Protein AF-A0A8H9N1T1-F1 (afdb_monomer_lite)

Sequence (138 aa):
MASESTSIETVWSRTREAIDFLHNCQDVEKIKFELVELVDLARGLVPSKKTHYHMLDEWGTPVYNAIHSRLEEYGFVNGDREGNGKKPEVMLWWSIYGMISVIVWSPNLNSPGVAPHKASAHSRNEALITELEIIIKS

Secondary structure (DSSP, 8-state):
--HHHHHHHHHHHHHHHHHHHHHHSS-HHHHHHHHHHHHHHHHH-------TTTTHHHHHHHHHHHHHHHHHHTT--TT-HHHHHT-HHHHHHHHHHHHHHHGGG-TT---TTS-GGG--HHHHHHHHHHHHHHHHH-

pLDDT: mean 91.28, std 11.75, range [36.0, 98.56]

Structure (mmCIF, N/CA/C/O backbone):
data_AF-A0A8H9N1T1-F1
#
_entry.id   AF-A0A8H9N1T1-F1
#
loop_
_atom_site.group_PDB
_atom_site.id
_atom_site.type_symbol
_atom_site.label_atom_id
_atom_site.label_alt_id
_atom_site.label_comp_id
_atom_site.label_asym_id
_atom_site.label_entity_id
_atom_site.label_seq_id
_atom_site.pdbx_PDB_ins_code
_atom_site.Cartn_x
_atom_site.Cartn_y
_atom_site.Cartn_z
_atom_site.occupancy
_atom_site.B_iso_or_equiv
_atom_site.auth_seq_id
_atom_site.auth_comp_id
_atom_site.auth_asym_id
_atom_site.auth_atom_id
_atom_site.pdbx_PDB_model_num
ATOM 1 N N . MET A 1 1 ? -1.797 19.680 -21.671 1.00 41.88 1 MET A N 1
ATOM 2 C CA . MET A 1 1 ? -1.346 20.256 -20.384 1.00 41.88 1 MET A CA 1
ATOM 3 C C . MET A 1 1 ? -2.380 20.149 -19.259 1.00 41.88 1 MET A C 1
ATOM 5 O O . MET A 1 1 ? -1.970 20.200 -18.116 1.00 41.88 1 MET A O 1
ATOM 9 N N . ALA A 1 2 ? -3.679 19.939 -19.530 1.00 36.00 2 ALA A N 1
ATOM 10 C CA . ALA A 1 2 ? -4.693 19.747 -18.479 1.00 36.00 2 ALA A CA 1
ATOM 11 C C . ALA A 1 2 ? -4.810 18.303 -17.931 1.00 36.00 2 ALA A C 1
ATOM 13 O O . ALA A 1 2 ? -5.471 18.094 -16.927 1.00 36.00 2 ALA A O 1
ATOM 14 N N . SER A 1 3 ? -4.194 17.300 -18.574 1.00 49.22 3 SER A N 1
ATOM 15 C CA . SER A 1 3 ? -4.344 15.883 -18.193 1.00 49.22 3 SER A CA 1
ATOM 16 C C . SER A 1 3 ? -3.336 15.389 -17.151 1.00 49.22 3 SER A C 1
ATOM 18 O O . SER A 1 3 ? -3.596 14.387 -16.499 1.00 49.22 3 SER A O 1
ATOM 20 N N . GLU A 1 4 ? -2.185 16.056 -17.008 1.00 47.25 4 GLU A N 1
ATOM 21 C CA . GLU A 1 4 ? -1.131 15.648 -16.062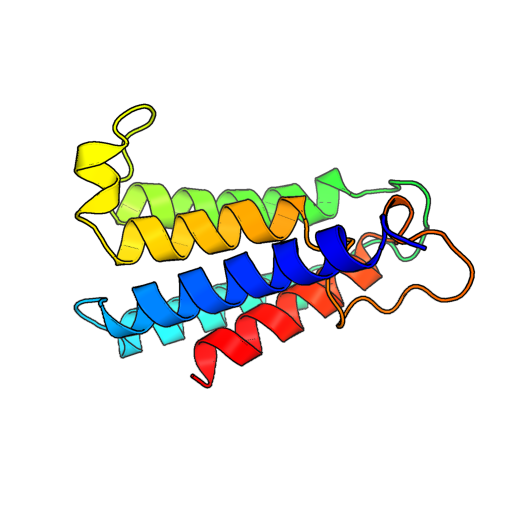 1.00 47.25 4 GLU A CA 1
ATOM 22 C C . GLU A 1 4 ? -1.411 16.129 -14.629 1.00 47.25 4 GLU A C 1
ATOM 24 O O . GLU A 1 4 ? -1.074 15.429 -13.672 1.00 47.25 4 GLU A O 1
ATOM 29 N N . SER A 1 5 ? -2.087 17.276 -14.457 1.00 51.22 5 SER A N 1
ATOM 30 C CA . SER A 1 5 ? -2.423 17.800 -13.124 1.00 51.22 5 SER A CA 1
ATOM 31 C C . SER A 1 5 ? -3.443 16.915 -12.402 1.00 51.22 5 SER A C 1
ATOM 33 O O . SER A 1 5 ? -3.241 16.582 -11.240 1.00 51.22 5 SER A O 1
ATOM 35 N N . THR A 1 6 ? -4.469 16.431 -13.112 1.00 57.47 6 THR A N 1
ATOM 36 C CA . THR A 1 6 ? -5.510 15.544 -12.558 1.00 57.47 6 THR A CA 1
ATOM 37 C C . THR A 1 6 ? -4.942 14.198 -12.089 1.00 57.47 6 THR A C 1
ATOM 39 O O . THR A 1 6 ? -5.447 13.587 -11.147 1.00 57.47 6 THR A O 1
ATOM 42 N N . SER A 1 7 ? -3.867 13.720 -12.723 1.00 62.91 7 SER A N 1
ATOM 43 C CA . SER A 1 7 ? -3.268 12.423 -12.402 1.00 62.91 7 SER A CA 1
ATOM 44 C C . SER A 1 7 ? -2.397 12.438 -11.141 1.00 62.91 7 SER A C 1
ATOM 46 O O . SER A 1 7 ? -2.516 11.529 -10.321 1.00 62.91 7 SER A O 1
ATOM 48 N N . ILE A 1 8 ? -1.582 13.481 -10.937 1.00 62.88 8 ILE A N 1
ATOM 49 C CA . ILE A 1 8 ? -0.752 13.626 -9.725 1.00 62.88 8 ILE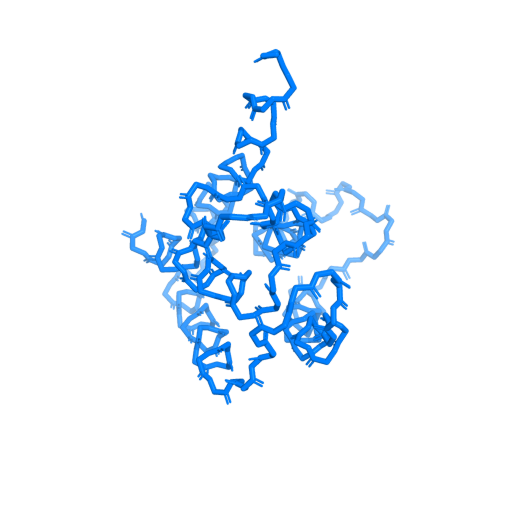 A CA 1
ATOM 50 C C . ILE A 1 8 ? -1.639 13.854 -8.497 1.00 62.88 8 ILE A C 1
ATOM 52 O O . ILE A 1 8 ? -1.423 13.250 -7.444 1.00 62.88 8 ILE A O 1
ATOM 56 N N . GLU A 1 9 ? -2.693 14.661 -8.653 1.00 70.69 9 GLU A N 1
ATOM 57 C CA . GLU A 1 9 ? -3.712 14.873 -7.620 1.00 70.69 9 GLU A CA 1
ATOM 58 C C . GLU A 1 9 ? -4.349 13.559 -7.155 1.00 70.69 9 GLU A C 1
ATOM 60 O O . GLU A 1 9 ? -4.662 13.419 -5.976 1.00 70.69 9 GLU A O 1
ATOM 65 N N . THR A 1 10 ? -4.483 12.570 -8.043 1.00 73.88 10 THR A N 1
ATOM 66 C CA . THR A 1 10 ? -5.129 11.295 -7.711 1.00 73.88 10 THR A CA 1
ATOM 67 C C . THR A 1 10 ? -4.305 10.467 -6.720 1.00 73.88 10 THR A C 1
ATOM 69 O O . THR A 1 10 ? -4.876 9.916 -5.781 1.00 73.88 10 THR A O 1
ATOM 72 N N . VAL A 1 11 ? -2.975 10.388 -6.872 1.00 76.31 11 VAL A N 1
ATOM 73 C CA . VAL A 1 11 ? -2.122 9.656 -5.910 1.00 76.31 11 VAL A CA 1
ATOM 74 C C . VAL A 1 11 ? -2.063 10.391 -4.582 1.00 76.3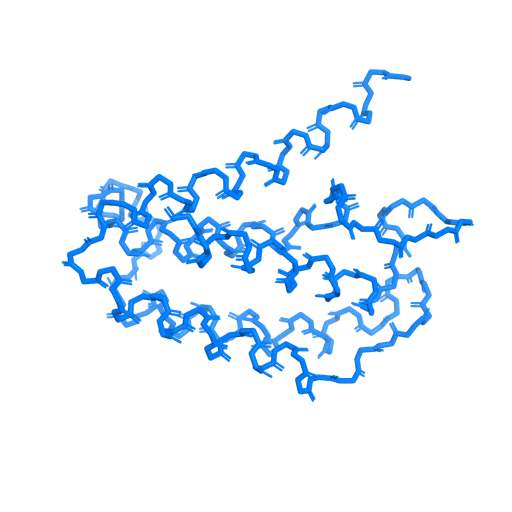1 11 VAL A C 1
ATOM 76 O O . VAL A 1 11 ? -2.292 9.786 -3.540 1.00 76.31 11 VAL A O 1
ATOM 79 N N . TRP A 1 12 ? -1.847 11.705 -4.614 1.00 79.06 12 TRP A N 1
ATOM 80 C CA . TRP A 1 12 ? -1.836 12.514 -3.399 1.00 79.06 12 TRP A CA 1
ATOM 81 C C . TRP A 1 12 ? -3.165 12.505 -2.650 1.00 79.06 12 TRP A C 1
ATOM 83 O O . TRP A 1 12 ? -3.146 12.532 -1.423 1.00 79.06 12 TRP A O 1
ATOM 93 N N . SER A 1 13 ? -4.303 12.422 -3.346 1.00 83.88 13 SER A N 1
ATOM 94 C CA . SER A 1 13 ? -5.603 12.214 -2.699 1.00 83.88 13 SER A CA 1
ATOM 95 C C . SER A 1 13 ? -5.600 10.921 -1.893 1.00 83.88 13 SER A C 1
ATOM 97 O O . SER A 1 13 ? -5.985 10.940 -0.733 1.00 83.88 13 SER A O 1
ATOM 99 N N . ARG A 1 14 ? -5.083 9.817 -2.450 1.00 89.44 14 ARG A N 1
ATOM 100 C CA . ARG A 1 14 ? -5.008 8.530 -1.737 1.00 89.44 14 ARG A CA 1
ATOM 101 C C . ARG A 1 14 ? -4.045 8.556 -0.561 1.00 89.44 14 ARG A C 1
ATOM 103 O O . ARG A 1 14 ? -4.378 8.015 0.487 1.00 89.44 14 ARG A O 1
ATOM 110 N N . THR A 1 15 ? -2.881 9.186 -0.712 1.00 91.69 15 THR A N 1
ATOM 111 C CA . THR A 1 15 ? -1.920 9.331 0.391 1.00 91.69 15 THR A CA 1
ATOM 112 C C . THR A 1 15 ? -2.528 10.151 1.529 1.00 91.69 15 THR A C 1
ATOM 114 O O . THR A 1 15 ? -2.443 9.742 2.682 1.00 91.69 15 THR A O 1
ATOM 117 N N . ARG A 1 16 ? -3.211 11.262 1.218 1.00 91.00 16 ARG A N 1
ATOM 118 C CA . ARG A 1 16 ? -3.913 12.080 2.222 1.00 91.00 16 ARG A CA 1
ATOM 119 C C . ARG A 1 16 ? -5.077 11.340 2.868 1.00 91.00 16 ARG A C 1
ATOM 121 O O . ARG A 1 16 ? -5.154 11.332 4.083 1.00 91.00 16 ARG A O 1
ATOM 128 N N . GLU A 1 17 ? -5.922 10.673 2.082 1.00 94.00 17 GLU A N 1
ATOM 129 C CA . GLU A 1 17 ? -7.014 9.841 2.603 1.00 94.00 17 GLU A CA 1
ATOM 130 C C . GLU A 1 17 ? -6.476 8.794 3.587 1.00 94.00 17 GLU A C 1
ATOM 132 O O . GLU A 1 17 ? -7.011 8.647 4.681 1.00 94.00 17 GLU A O 1
ATOM 137 N N . ALA A 1 18 ? -5.385 8.104 3.239 1.00 96.19 18 ALA A N 1
ATOM 138 C CA . ALA A 1 18 ? -4.760 7.131 4.127 1.00 96.19 18 ALA A CA 1
ATOM 139 C C . ALA A 1 18 ? -4.241 7.767 5.430 1.00 96.19 18 ALA A C 1
ATOM 141 O O . ALA A 1 18 ? -4.421 7.174 6.489 1.00 96.19 18 ALA A O 1
ATOM 142 N N . ILE A 1 19 ? -3.645 8.965 5.373 1.00 96.88 19 ILE A N 1
ATOM 143 C CA . ILE A 1 19 ? -3.214 9.719 6.566 1.00 96.88 19 ILE A CA 1
ATOM 144 C C . ILE A 1 19 ? -4.417 10.117 7.427 1.00 96.88 19 ILE A C 1
ATOM 146 O O . ILE A 1 19 ? -4.413 9.887 8.634 1.00 96.88 19 ILE A O 1
ATOM 150 N N . ASP A 1 20 ? -5.469 10.655 6.812 1.00 96.88 20 ASP A N 1
ATOM 151 C CA . ASP A 1 20 ? -6.681 11.062 7.520 1.00 96.88 20 ASP A CA 1
ATOM 152 C C . ASP A 1 20 ? -7.313 9.856 8.228 1.00 96.88 20 ASP A C 1
ATOM 154 O O . ASP A 1 20 ? -7.690 9.937 9.398 1.00 96.88 20 ASP A O 1
ATOM 158 N N . PHE A 1 21 ? -7.396 8.701 7.560 1.00 97.75 21 PHE A N 1
ATOM 159 C CA . PHE A 1 21 ? -7.894 7.478 8.189 1.00 97.75 21 PHE A CA 1
ATOM 160 C C . PHE A 1 21 ? -6.947 6.938 9.259 1.00 97.75 21 PHE A C 1
ATOM 162 O O . PHE A 1 21 ? -7.438 6.458 10.280 1.00 97.75 21 PHE A O 1
ATOM 169 N N . LEU A 1 22 ? -5.627 7.067 9.090 1.00 97.56 22 LEU A N 1
ATOM 170 C CA . LEU A 1 22 ? -4.642 6.675 10.102 1.00 97.56 22 LEU A CA 1
ATOM 171 C C . LEU A 1 22 ? -4.899 7.410 11.415 1.00 97.56 22 LEU A C 1
ATOM 173 O O . LEU A 1 22 ? -4.974 6.774 12.460 1.00 97.56 22 LEU A O 1
ATOM 177 N N . HIS A 1 23 ? -5.106 8.728 11.364 1.00 96.12 23 HIS A N 1
ATOM 178 C CA . HIS A 1 23 ? -5.401 9.537 12.554 1.00 96.12 23 HIS A CA 1
ATOM 179 C C . HIS A 1 23 ? -6.747 9.203 13.210 1.00 96.12 23 HIS A C 1
ATOM 181 O O . HIS A 1 23 ? -6.965 9.568 14.363 1.00 96.12 23 HIS A O 1
ATOM 187 N N . ASN A 1 24 ? -7.635 8.502 12.502 1.00 96.62 24 ASN A N 1
ATOM 188 C CA . ASN A 1 24 ? -8.913 8.021 13.024 1.00 96.62 24 ASN A CA 1
ATOM 189 C C . ASN A 1 24 ? -8.878 6.548 13.479 1.00 96.62 24 ASN A C 1
ATOM 191 O O . ASN A 1 24 ? -9.877 6.070 14.015 1.00 96.62 24 ASN A O 1
ATOM 195 N N . CYS A 1 25 ? -7.776 5.820 13.266 1.00 97.00 25 CYS A N 1
ATOM 196 C CA . CYS A 1 25 ? -7.642 4.428 13.700 1.00 97.00 25 CYS A CA 1
ATOM 197 C C . CYS A 1 25 ? -7.564 4.323 15.228 1.00 97.00 25 CYS A C 1
ATOM 199 O O . CYS A 1 25 ? -7.028 5.205 15.903 1.0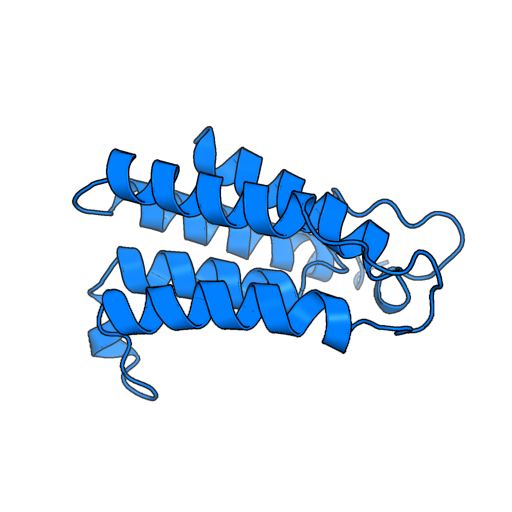0 97.00 25 CYS A O 1
ATOM 201 N N . GLN A 1 26 ? -8.055 3.212 15.777 1.00 94.62 26 GLN A N 1
ATOM 202 C CA . GLN A 1 26 ? -8.061 2.993 17.225 1.00 94.62 26 GLN A CA 1
ATOM 203 C C . GLN A 1 26 ? -6.647 2.787 17.796 1.00 94.62 26 GLN A C 1
ATOM 205 O O . GLN A 1 26 ? -6.351 3.266 18.890 1.00 94.62 26 GLN A O 1
ATOM 210 N N . ASP A 1 27 ? -5.786 2.072 17.068 1.00 96.69 27 ASP A N 1
ATOM 211 C CA . ASP A 1 27 ? -4.405 1.772 17.465 1.00 96.69 27 ASP A CA 1
ATOM 212 C C . ASP A 1 27 ? -3.430 2.180 16.353 1.00 96.69 27 ASP A C 1
ATOM 214 O O . ASP A 1 27 ? -3.047 1.389 15.490 1.00 96.69 27 ASP A O 1
ATOM 218 N N . VAL A 1 28 ? -3.064 3.462 16.357 1.00 97.31 28 VAL A N 1
ATOM 219 C CA . VAL A 1 28 ? -2.190 4.069 15.342 1.00 97.31 28 VAL A CA 1
ATOM 220 C C . VAL A 1 28 ? -0.815 3.402 15.299 1.00 97.31 28 VAL A C 1
ATOM 222 O O . VAL A 1 28 ? -0.281 3.187 14.214 1.00 97.31 28 VAL A O 1
ATOM 225 N N . GLU A 1 29 ? -0.242 3.048 16.450 1.00 97.19 29 GLU A N 1
ATOM 226 C CA . GLU A 1 29 ? 1.095 2.446 16.510 1.00 97.19 29 GLU A CA 1
ATOM 227 C C . GLU A 1 29 ? 1.092 1.022 15.950 1.00 97.19 29 GLU A C 1
ATOM 229 O O . GLU A 1 29 ? 2.001 0.669 15.192 1.00 97.19 29 GLU A O 1
ATOM 234 N N . LYS A 1 30 ? 0.041 0.231 16.223 1.00 97.50 30 LYS A N 1
ATOM 235 C CA . LYS A 1 30 ? -0.153 -1.063 15.552 1.00 97.50 30 LYS A CA 1
ATOM 236 C C . LYS A 1 30 ? -0.207 -0.882 14.036 1.00 97.50 30 LYS A C 1
ATOM 238 O O . LYS A 1 30 ? 0.524 -1.564 13.323 1.00 97.50 30 LYS A O 1
ATOM 243 N N . ILE A 1 31 ? -1.012 0.058 13.537 1.00 98.19 31 ILE A N 1
ATOM 244 C CA . ILE A 1 31 ? -1.130 0.295 12.090 1.00 98.19 31 ILE A CA 1
ATOM 245 C C . ILE A 1 31 ? 0.208 0.738 11.491 1.00 98.19 31 ILE A C 1
ATOM 247 O O . ILE A 1 31 ? 0.610 0.232 10.446 1.00 98.19 31 ILE A O 1
ATOM 251 N N . LYS A 1 32 ? 0.944 1.642 12.147 1.00 98.12 32 LYS A N 1
ATOM 252 C CA . LYS A 1 32 ? 2.274 2.063 11.681 1.00 98.12 32 LYS A CA 1
ATOM 253 C C . LYS A 1 32 ? 3.246 0.890 11.603 1.00 98.12 32 LYS A C 1
ATOM 255 O O . LYS A 1 32 ? 3.992 0.804 10.630 1.00 98.12 32 LYS A O 1
ATOM 260 N N . PHE A 1 33 ? 3.214 -0.026 12.568 1.00 98.25 33 PHE A N 1
ATOM 261 C CA . PHE A 1 33 ? 4.007 -1.252 12.514 1.00 98.25 33 PHE A CA 1
ATOM 262 C C . PHE A 1 33 ? 3.619 -2.137 11.316 1.00 98.25 33 PHE A C 1
ATOM 264 O O . PHE A 1 33 ? 4.490 -2.559 10.561 1.00 98.25 33 PHE A O 1
ATOM 271 N N . GLU A 1 34 ? 2.326 -2.346 11.067 1.00 98.44 34 GLU A N 1
ATOM 272 C CA . GLU A 1 34 ? 1.850 -3.119 9.908 1.00 98.44 34 GLU A CA 1
ATOM 273 C C . GLU A 1 34 ? 2.215 -2.463 8.562 1.00 98.44 34 GLU A C 1
ATOM 275 O O . GLU A 1 34 ? 2.515 -3.148 7.581 1.00 98.44 34 GLU A O 1
ATOM 280 N N . LEU A 1 35 ? 2.233 -1.128 8.497 1.00 98.38 35 LEU A N 1
ATOM 281 C CA . LEU A 1 35 ? 2.714 -0.389 7.326 1.00 98.38 35 LEU A CA 1
ATOM 282 C C . LEU A 1 35 ? 4.222 -0.569 7.117 1.00 98.38 35 LEU A C 1
ATOM 284 O O . LEU A 1 35 ? 4.665 -0.681 5.973 1.00 98.38 35 LEU A O 1
ATOM 288 N N . VAL A 1 36 ? 5.012 -0.630 8.195 1.00 98.56 36 VAL A N 1
ATOM 289 C CA . VAL A 1 36 ? 6.445 -0.960 8.118 1.00 98.56 36 VAL A CA 1
ATOM 290 C C . VAL A 1 36 ? 6.641 -2.366 7.550 1.00 98.56 36 VAL A C 1
ATOM 292 O O . VAL A 1 36 ? 7.464 -2.534 6.654 1.00 98.56 36 VAL A O 1
ATOM 295 N N . GLU A 1 37 ? 5.843 -3.351 7.968 1.00 98.50 37 GLU A N 1
ATOM 296 C CA . GLU A 1 37 ? 5.902 -4.704 7.395 1.00 98.50 37 GLU A CA 1
ATOM 297 C C . GLU A 1 37 ? 5.602 -4.713 5.886 1.00 98.50 37 GLU A C 1
ATOM 299 O O . GLU A 1 37 ? 6.264 -5.422 5.123 1.00 98.50 37 GLU A O 1
ATOM 304 N N . LEU A 1 38 ? 4.647 -3.896 5.421 1.00 98.44 38 LEU A N 1
ATOM 305 C CA . LEU A 1 38 ? 4.373 -3.741 3.988 1.00 98.44 38 LEU A CA 1
ATOM 306 C C . LEU A 1 38 ? 5.552 -3.091 3.242 1.00 98.44 38 LEU A C 1
ATOM 308 O O . LEU A 1 38 ? 5.882 -3.508 2.128 1.00 98.44 38 LEU A O 1
ATOM 312 N N . VAL A 1 39 ? 6.199 -2.087 3.840 1.00 98.56 39 VAL A N 1
ATOM 313 C CA . VAL A 1 39 ? 7.409 -1.463 3.280 1.00 98.56 39 VAL A CA 1
ATOM 314 C C . VAL A 1 39 ? 8.546 -2.477 3.181 1.00 98.56 39 VAL A C 1
ATOM 316 O O . VAL A 1 39 ? 9.212 -2.548 2.145 1.00 98.56 39 VAL A O 1
ATOM 319 N N . ASP A 1 40 ? 8.758 -3.285 4.215 1.00 98.56 40 ASP A N 1
ATOM 320 C CA . ASP A 1 40 ? 9.803 -4.307 4.233 1.00 98.56 40 ASP A CA 1
ATOM 321 C C . ASP A 1 40 ? 9.536 -5.406 3.199 1.00 98.56 40 ASP A C 1
ATOM 323 O O . ASP A 1 40 ? 10.457 -5.801 2.477 1.00 98.56 40 ASP A O 1
ATOM 327 N N . LEU A 1 41 ? 8.274 -5.818 3.026 1.00 98.44 41 LEU A N 1
ATOM 328 C CA . LEU A 1 41 ? 7.868 -6.687 1.921 1.00 98.44 41 LEU A CA 1
ATOM 329 C C . LEU A 1 41 ? 8.242 -6.063 0.571 1.00 98.44 41 LEU A C 1
ATOM 331 O O . LEU A 1 41 ? 8.922 -6.705 -0.228 1.00 98.44 41 LEU A O 1
ATOM 335 N N . ALA A 1 42 ? 7.834 -4.815 0.318 1.00 97.81 42 ALA A N 1
ATOM 336 C CA . ALA A 1 42 ? 8.093 -4.123 -0.944 1.00 97.81 42 ALA A CA 1
ATOM 337 C C . ALA A 1 42 ? 9.596 -3.947 -1.228 1.00 97.81 42 ALA A C 1
ATOM 339 O O . ALA A 1 42 ? 10.027 -4.063 -2.379 1.00 97.81 42 ALA A O 1
ATOM 340 N N . ARG A 1 43 ? 10.412 -3.706 -0.195 1.00 98.12 43 ARG A N 1
ATOM 341 C CA . ARG A 1 43 ? 11.881 -3.638 -0.293 1.00 98.12 43 ARG A CA 1
ATOM 342 C C . ARG A 1 43 ? 12.523 -5.000 -0.557 1.00 98.12 43 ARG A C 1
ATOM 344 O O . ARG A 1 43 ? 13.564 -5.051 -1.207 1.00 98.12 43 ARG A O 1
ATOM 351 N N . GLY A 1 44 ? 11.917 -6.082 -0.071 1.00 97.69 44 GLY A N 1
ATOM 352 C CA . GLY A 1 44 ? 12.371 -7.455 -0.304 1.00 97.69 44 GLY A CA 1
ATOM 353 C C . GLY A 1 44 ? 12.081 -7.987 -1.712 1.00 97.69 44 GLY A C 1
ATOM 354 O O . GLY A 1 44 ? 12.655 -9.001 -2.113 1.00 97.69 44 GLY A O 1
ATOM 355 N N . LEU A 1 45 ? 11.214 -7.321 -2.482 1.00 96.69 45 LEU A N 1
ATOM 356 C CA . LEU A 1 45 ? 10.942 -7.686 -3.872 1.00 96.69 45 LEU A CA 1
ATOM 357 C C . LEU A 1 45 ? 12.134 -7.357 -4.784 1.00 96.69 45 LEU A C 1
ATOM 359 O O . LEU A 1 45 ? 12.928 -6.455 -4.522 1.00 96.69 45 LEU A O 1
ATOM 363 N N . VAL A 1 46 ? 12.199 -8.031 -5.938 1.00 96.50 46 VAL A N 1
ATOM 364 C CA . VAL A 1 46 ? 13.160 -7.726 -7.016 1.00 96.50 46 VAL A CA 1
ATOM 365 C C . VAL A 1 46 ? 12.400 -7.354 -8.299 1.00 96.50 46 VAL A C 1
ATOM 367 O O . VAL A 1 46 ? 12.346 -8.151 -9.239 1.00 96.50 46 VAL A O 1
ATOM 370 N N . PRO A 1 47 ? 11.755 -6.171 -8.366 1.00 95.56 47 PRO A N 1
ATOM 371 C CA . PRO A 1 47 ? 10.918 -5.816 -9.503 1.00 95.56 47 PRO A CA 1
ATOM 372 C C . PRO A 1 47 ? 11.748 -5.554 -10.761 1.00 95.56 47 PRO A C 1
ATOM 374 O O . PRO A 1 47 ? 12.866 -5.032 -10.717 1.00 95.56 47 PRO A O 1
ATOM 377 N N . SER A 1 48 ? 11.161 -5.847 -11.918 1.00 95.56 48 SER A N 1
ATOM 378 C CA . SER A 1 48 ? 11.785 -5.561 -13.206 1.00 95.56 48 SER A CA 1
ATOM 379 C C . SER A 1 48 ? 12.007 -4.059 -13.427 1.00 95.56 48 SER A C 1
ATOM 381 O O . SER A 1 48 ? 11.107 -3.239 -13.240 1.00 95.56 48 SER A O 1
ATOM 383 N N . LYS A 1 49 ? 13.188 -3.718 -13.959 1.00 94.94 49 LYS A N 1
ATOM 384 C CA . LYS A 1 49 ? 13.518 -2.378 -14.480 1.00 94.94 49 LYS A CA 1
ATOM 385 C C . LYS A 1 49 ? 13.064 -2.152 -15.929 1.00 94.94 49 LYS A C 1
ATOM 387 O O . LYS A 1 49 ? 13.144 -1.033 -16.429 1.00 94.94 49 LYS A O 1
ATOM 392 N N . LYS A 1 50 ? 12.598 -3.193 -16.631 1.00 93.69 50 LYS A N 1
ATOM 393 C CA . LYS A 1 50 ? 12.047 -3.063 -17.990 1.00 93.69 50 LYS A CA 1
ATOM 394 C C . LYS A 1 50 ? 10.707 -2.322 -17.942 1.00 93.69 50 LYS A C 1
ATOM 396 O O . LYS A 1 50 ? 9.899 -2.533 -17.041 1.00 93.69 50 LYS A O 1
ATOM 401 N N . THR A 1 51 ? 10.494 -1.446 -18.916 1.00 91.25 51 THR A N 1
ATOM 402 C CA . THR A 1 51 ? 9.294 -0.606 -19.057 1.00 91.25 51 THR A CA 1
ATOM 403 C C . THR A 1 51 ? 8.194 -1.342 -19.834 1.00 91.25 51 THR A C 1
ATOM 405 O O . THR A 1 51 ? 8.337 -2.524 -20.141 1.00 91.25 51 THR A O 1
ATOM 408 N N . HIS A 1 52 ? 7.099 -0.652 -20.172 1.00 89.56 52 HIS A N 1
ATOM 409 C CA . HIS A 1 52 ? 6.004 -1.194 -20.995 1.00 89.56 52 HIS A CA 1
ATOM 410 C C . HIS A 1 52 ? 5.316 -2.416 -20.368 1.00 89.56 52 HIS A C 1
ATOM 412 O O . HIS A 1 52 ? 5.136 -3.444 -21.014 1.00 89.56 52 HIS A O 1
ATOM 418 N N . TYR A 1 53 ? 4.910 -2.277 -19.104 1.00 85.62 53 TYR A N 1
ATOM 419 C CA . TYR A 1 53 ? 4.129 -3.275 -18.360 1.00 85.62 53 TYR A CA 1
ATOM 420 C C . TYR A 1 53 ? 4.846 -4.603 -18.079 1.00 85.62 53 TYR A C 1
ATOM 422 O O . TYR A 1 53 ? 4.224 -5.560 -17.628 1.00 85.62 53 TYR A O 1
ATOM 430 N N . HIS A 1 54 ? 6.161 -4.668 -18.304 1.00 92.69 54 HIS A N 1
ATOM 431 C CA . HIS A 1 54 ? 6.914 -5.889 -18.065 1.00 92.69 54 HIS A CA 1
ATOM 432 C C . HIS A 1 54 ? 6.973 -6.240 -16.576 1.00 92.69 54 HIS A C 1
ATOM 434 O O . HIS A 1 54 ? 7.477 -5.461 -15.764 1.00 92.69 54 HIS A O 1
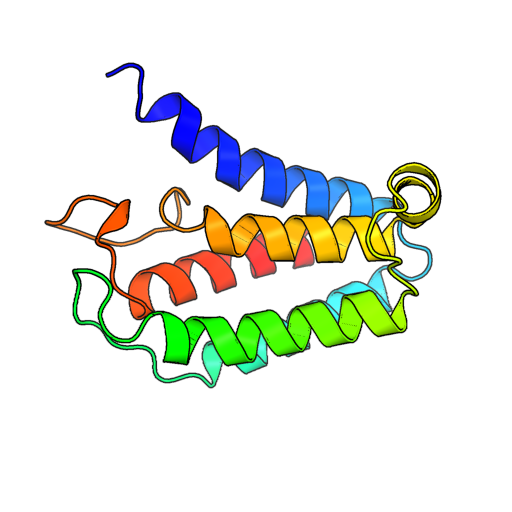ATOM 440 N N . MET A 1 55 ? 6.521 -7.452 -16.269 1.00 93.88 55 MET A N 1
A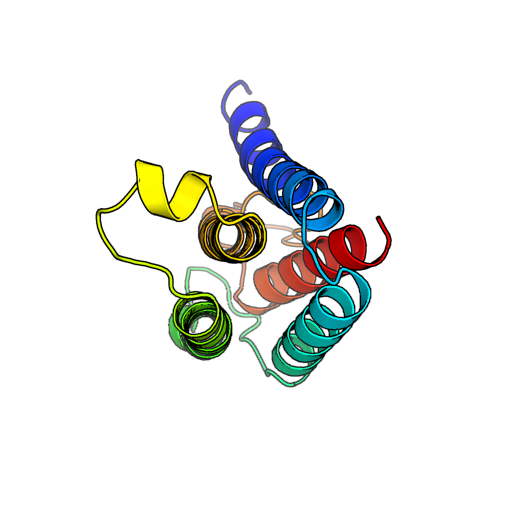TOM 441 C CA . MET A 1 55 ? 6.485 -8.044 -14.936 1.00 93.88 55 MET A CA 1
ATOM 442 C C . MET A 1 55 ? 5.758 -7.202 -13.874 1.00 93.88 55 MET A C 1
ATOM 444 O O . MET A 1 55 ? 6.207 -7.096 -12.730 1.00 93.88 55 MET A O 1
ATOM 448 N N . LEU A 1 56 ? 4.675 -6.520 -14.264 1.00 93.00 56 LEU A N 1
ATOM 449 C CA . LEU A 1 56 ? 3.871 -5.760 -13.306 1.00 93.00 56 LEU A CA 1
ATOM 450 C C . LEU A 1 56 ? 3.079 -6.664 -12.371 1.00 93.00 56 LEU A C 1
ATOM 452 O O . LEU A 1 56 ? 2.950 -6.317 -11.203 1.00 93.00 56 LEU A O 1
ATOM 456 N N . ASP A 1 57 ? 2.583 -7.799 -12.857 1.00 94.00 57 ASP A N 1
ATOM 457 C CA . ASP A 1 57 ? 1.777 -8.713 -12.047 1.00 94.00 57 ASP A CA 1
ATOM 458 C C . ASP A 1 57 ? 2.645 -9.402 -10.991 1.00 94.00 57 ASP A C 1
ATOM 460 O O . ASP A 1 57 ? 2.239 -9.533 -9.839 1.00 94.00 57 ASP A O 1
ATOM 464 N N . GLU A 1 58 ? 3.877 -9.762 -11.341 1.00 95.50 58 GLU A N 1
ATOM 465 C CA . GLU A 1 58 ? 4.862 -10.376 -10.451 1.00 95.50 58 GLU A CA 1
ATOM 466 C C . GLU A 1 58 ? 5.283 -9.432 -9.321 1.00 95.50 58 GLU A C 1
ATOM 468 O O . GLU A 1 58 ? 5.580 -9.882 -8.216 1.00 95.50 58 GLU A O 1
ATOM 473 N N . TRP A 1 59 ? 5.288 -8.124 -9.580 1.00 95.50 59 TRP A N 1
ATOM 474 C CA . TRP A 1 59 ? 5.490 -7.110 -8.547 1.00 95.50 59 TRP A CA 1
ATOM 475 C C . TRP A 1 59 ? 4.210 -6.829 -7.753 1.00 95.50 59 TRP A C 1
ATOM 477 O O . TRP A 1 59 ? 4.243 -6.795 -6.526 1.00 95.50 59 TRP A O 1
ATOM 487 N N . GLY A 1 60 ? 3.085 -6.622 -8.436 1.00 95.56 60 GLY A N 1
ATOM 488 C CA . GLY A 1 60 ? 1.840 -6.175 -7.821 1.00 95.56 60 GLY A CA 1
ATOM 489 C C . GLY A 1 60 ? 1.176 -7.250 -6.968 1.00 95.56 60 GLY A C 1
ATOM 490 O O . GLY A 1 60 ? 0.711 -6.949 -5.875 1.00 95.56 60 GLY A O 1
ATOM 491 N N . THR A 1 61 ? 1.157 -8.505 -7.422 1.00 96.56 61 THR A N 1
ATOM 492 C CA . THR A 1 61 ? 0.476 -9.624 -6.743 1.00 96.56 61 THR A CA 1
ATOM 493 C C . THR A 1 61 ? 0.866 -9.780 -5.268 1.00 96.56 61 THR A C 1
ATOM 495 O O . THR A 1 61 ? -0.039 -9.788 -4.432 1.00 96.56 61 THR A O 1
ATOM 498 N N . PRO A 1 62 ? 2.158 -9.877 -4.885 1.00 97.62 62 PRO A N 1
ATOM 499 C CA . PRO A 1 62 ? 2.520 -10.008 -3.472 1.00 97.62 62 PRO A CA 1
ATOM 500 C C . PRO A 1 62 ? 2.083 -8.799 -2.633 1.00 97.62 62 PRO A C 1
ATOM 502 O O . PRO A 1 62 ? 1.600 -8.979 -1.518 1.00 97.62 62 PRO A O 1
ATOM 505 N N . VAL A 1 63 ? 2.186 -7.583 -3.178 1.00 97.69 63 VAL A N 1
ATOM 506 C CA . VAL A 1 63 ? 1.759 -6.353 -2.492 1.00 97.69 63 VAL A CA 1
ATOM 507 C C . VAL A 1 63 ? 0.236 -6.328 -2.314 1.00 97.69 63 VAL A C 1
ATOM 509 O O . VAL A 1 63 ? -0.256 -6.070 -1.216 1.00 97.69 63 VAL A O 1
ATOM 512 N N . TYR A 1 64 ? -0.521 -6.648 -3.368 1.00 96.69 64 TYR A N 1
ATOM 513 C CA . TYR A 1 64 ? -1.980 -6.731 -3.315 1.00 96.69 64 TYR A CA 1
ATOM 514 C C . TYR A 1 64 ? -2.451 -7.774 -2.304 1.00 96.69 64 TYR A C 1
ATOM 516 O O . TYR A 1 64 ? -3.363 -7.488 -1.535 1.00 96.69 64 TYR A O 1
ATOM 524 N N . ASN A 1 65 ? -1.814 -8.945 -2.259 1.00 97.75 65 ASN A N 1
ATOM 525 C CA . ASN A 1 65 ? -2.168 -10.005 -1.315 1.00 97.75 65 ASN A CA 1
ATOM 526 C C . ASN A 1 65 ? -1.910 -9.595 0.140 1.00 97.75 65 ASN A C 1
ATOM 528 O O . ASN A 1 65 ? -2.730 -9.892 1.010 1.00 97.75 65 ASN A O 1
ATOM 532 N N . ALA A 1 66 ? -0.811 -8.885 0.411 1.00 98.06 66 ALA A N 1
ATOM 533 C CA . ALA A 1 66 ? -0.528 -8.362 1.746 1.00 98.06 66 ALA A CA 1
ATOM 534 C C . ALA A 1 66 ? -1.608 -7.365 2.199 1.00 98.06 66 ALA A C 1
ATOM 536 O O . ALA A 1 66 ? -2.147 -7.491 3.296 1.00 98.06 66 ALA A O 1
ATOM 537 N N . ILE A 1 67 ? -1.995 -6.428 1.328 1.00 97.88 67 ILE A N 1
ATOM 538 C CA . ILE A 1 67 ? -3.056 -5.454 1.633 1.00 97.88 67 ILE A CA 1
ATOM 539 C C . ILE A 1 67 ? -4.418 -6.134 1.772 1.00 97.88 67 ILE A C 1
ATOM 541 O O . ILE A 1 67 ? -5.177 -5.809 2.681 1.00 97.88 67 ILE A O 1
ATOM 545 N N . HIS A 1 68 ? -4.729 -7.092 0.898 1.00 97.06 68 HIS A N 1
ATOM 546 C CA . HIS A 1 68 ? -5.964 -7.867 0.972 1.00 97.06 68 HIS A CA 1
ATOM 547 C C . HIS A 1 68 ? -6.087 -8.601 2.308 1.00 97.06 68 HIS A C 1
ATOM 549 O O . HIS A 1 68 ? -7.138 -8.549 2.936 1.00 97.06 68 HIS A O 1
ATOM 555 N N . SER A 1 69 ? -4.997 -9.208 2.781 1.00 98.12 69 SER A N 1
ATOM 556 C CA . SER A 1 69 ? -4.977 -9.907 4.071 1.00 98.12 69 SER A CA 1
ATOM 557 C C . SER A 1 69 ? -5.311 -8.962 5.230 1.00 98.12 69 SER A C 1
ATOM 559 O O . SER A 1 69 ? -6.058 -9.328 6.134 1.00 98.12 69 SER A O 1
ATOM 561 N N . ARG A 1 70 ? -4.825 -7.714 5.181 1.00 98.00 70 ARG A N 1
ATOM 562 C CA . ARG A 1 70 ? -5.164 -6.686 6.178 1.00 98.00 70 ARG A CA 1
ATOM 563 C C . ARG A 1 70 ? -6.612 -6.223 6.061 1.00 98.00 70 ARG A C 1
ATOM 565 O O . ARG A 1 70 ? -7.293 -6.098 7.072 1.00 98.00 70 ARG A O 1
ATOM 572 N N . LEU A 1 71 ? -7.120 -6.029 4.844 1.00 97.88 71 LEU A N 1
ATOM 573 C CA . LEU A 1 71 ? -8.539 -5.733 4.625 1.00 97.88 71 LEU A CA 1
ATOM 574 C C . LEU A 1 71 ? -9.438 -6.814 5.243 1.00 97.88 71 LEU A C 1
ATOM 576 O O . LEU A 1 71 ? -10.407 -6.477 5.922 1.00 97.88 71 LEU A O 1
ATOM 580 N N . GLU A 1 72 ? -9.109 -8.093 5.059 1.00 97.56 72 GLU A N 1
ATOM 581 C CA . GLU A 1 72 ? -9.838 -9.209 5.672 1.00 97.56 72 GLU A CA 1
ATOM 582 C C . GLU A 1 72 ? -9.742 -9.199 7.205 1.00 97.56 72 GLU A C 1
ATOM 584 O O . GLU A 1 72 ? -10.768 -9.340 7.872 1.00 97.56 72 GLU A O 1
ATOM 589 N N . GLU A 1 73 ? -8.552 -8.970 7.771 1.00 97.50 73 GLU A N 1
ATOM 590 C CA . GLU A 1 73 ? -8.336 -8.883 9.226 1.00 97.50 73 GLU A CA 1
ATOM 591 C C . GLU A 1 73 ? -9.193 -7.787 9.874 1.00 97.50 73 GLU A C 1
ATOM 593 O O . GLU A 1 73 ? -9.817 -8.010 10.912 1.00 97.50 73 GLU A O 1
ATOM 598 N N . TYR A 1 74 ? -9.288 -6.622 9.231 1.00 97.75 74 TYR A N 1
ATOM 599 C CA . TYR A 1 74 ? -10.115 -5.504 9.693 1.00 97.75 74 TYR A CA 1
ATOM 600 C C . TYR A 1 74 ? -11.603 -5.645 9.325 1.00 97.75 74 TYR A C 1
ATOM 602 O O . TYR A 1 74 ? -12.420 -4.759 9.599 1.00 97.75 74 TYR A O 1
ATOM 610 N N . GLY A 1 75 ? -11.990 -6.779 8.739 1.00 97.25 75 GLY A N 1
ATOM 611 C CA . GLY A 1 75 ? -13.377 -7.120 8.456 1.00 97.25 75 GLY A CA 1
ATOM 612 C C . GLY A 1 75 ? -13.977 -6.308 7.313 1.00 97.25 75 GLY A C 1
ATOM 613 O O . GLY A 1 75 ? -15.143 -5.908 7.403 1.00 97.25 75 GLY A O 1
ATOM 614 N N . PHE A 1 76 ? -13.201 -6.028 6.264 1.00 97.88 76 PHE A N 1
ATOM 615 C CA . PHE A 1 76 ? -13.718 -5.496 5.005 1.00 97.88 76 PHE A CA 1
ATOM 616 C C . PHE A 1 76 ? -14.785 -6.433 4.429 1.00 97.88 76 PHE A C 1
ATOM 618 O O . PHE A 1 76 ? -14.592 -7.645 4.339 1.00 97.88 76 PHE A O 1
ATOM 625 N N . VAL A 1 77 ? -15.909 -5.863 3.997 1.00 96.50 77 VAL A N 1
ATOM 626 C CA . VAL A 1 77 ? -16.988 -6.607 3.337 1.00 96.50 77 VAL A CA 1
ATOM 627 C C . VAL A 1 77 ? -17.187 -6.057 1.932 1.00 96.50 77 VAL A C 1
ATOM 629 O O . VAL A 1 77 ? -17.519 -4.885 1.750 1.00 96.50 77 VAL A O 1
ATOM 632 N N . ASN A 1 78 ? -16.999 -6.898 0.916 1.00 92.94 78 ASN A N 1
ATOM 633 C CA . ASN A 1 78 ? -17.171 -6.471 -0.469 1.00 92.94 78 ASN A CA 1
ATOM 634 C C . ASN A 1 78 ? -18.622 -6.020 -0.732 1.00 92.94 78 ASN A C 1
ATOM 636 O O . ASN A 1 78 ? -19.574 -6.710 -0.373 1.00 92.94 78 ASN A O 1
ATOM 640 N N . GLY A 1 79 ? -18.786 -4.857 -1.364 1.00 90.94 79 GLY A N 1
ATOM 641 C CA . GLY A 1 79 ? -20.088 -4.249 -1.654 1.00 90.94 79 GLY A CA 1
ATOM 642 C C . GLY A 1 79 ? -20.709 -3.442 -0.506 1.00 90.94 79 GLY A C 1
ATOM 643 O O . GLY A 1 79 ? -21.621 -2.657 -0.763 1.00 90.94 79 GLY A O 1
ATOM 644 N N . ASP A 1 80 ? -20.202 -3.544 0.727 1.00 95.56 80 ASP A N 1
ATOM 645 C CA . ASP A 1 80 ? -20.737 -2.807 1.881 1.00 95.56 80 ASP A CA 1
ATOM 646 C C . ASP A 1 80 ? -20.032 -1.457 2.082 1.00 95.56 80 ASP A C 1
ATOM 648 O O . ASP A 1 80 ? -19.186 -1.267 2.959 1.00 95.56 80 ASP A O 1
ATOM 652 N N . ARG A 1 81 ? -20.370 -0.483 1.231 1.00 92.56 81 ARG A N 1
ATOM 653 C CA . ARG A 1 81 ? -19.768 0.858 1.299 1.00 92.56 81 ARG A CA 1
ATOM 654 C C . ARG A 1 81 ? -20.029 1.550 2.640 1.00 92.56 81 ARG A C 1
ATOM 656 O O . ARG A 1 81 ? -19.141 2.228 3.149 1.00 92.56 81 ARG A O 1
ATOM 663 N N . GLU A 1 82 ? -21.237 1.419 3.181 1.00 95.12 82 GLU A N 1
ATOM 664 C CA . GLU A 1 82 ? -21.623 2.109 4.413 1.00 95.12 82 GLU A CA 1
ATOM 665 C C . GLU A 1 82 ? -20.952 1.481 5.639 1.00 95.12 82 GLU A C 1
ATOM 667 O O . GLU A 1 82 ? -20.424 2.205 6.484 1.00 95.12 82 GLU A O 1
ATOM 672 N N . GLY A 1 83 ? -20.935 0.150 5.733 1.00 95.50 83 GLY A N 1
ATOM 673 C CA . GLY A 1 83 ? -20.297 -0.562 6.836 1.00 95.50 83 GLY A CA 1
ATOM 674 C C . GLY A 1 83 ? -18.779 -0.418 6.833 1.00 95.50 83 GLY A C 1
ATOM 675 O O . GLY A 1 83 ? -18.194 -0.176 7.888 1.00 95.50 83 GLY A O 1
ATOM 676 N N . ASN A 1 84 ? -18.136 -0.482 5.663 1.00 96.69 84 ASN A N 1
ATOM 677 C CA . ASN A 1 84 ? -16.693 -0.249 5.553 1.00 96.69 84 ASN A CA 1
ATOM 678 C C . ASN A 1 84 ? -16.322 1.203 5.876 1.00 96.69 84 ASN A C 1
ATOM 680 O O . ASN A 1 84 ? -15.338 1.436 6.567 1.00 96.69 84 ASN A O 1
ATOM 684 N N . GLY A 1 85 ? -17.139 2.178 5.458 1.00 94.50 85 GLY A N 1
ATOM 685 C CA . GLY A 1 85 ? -16.897 3.601 5.726 1.00 94.50 85 GLY A CA 1
ATOM 686 C C . GLY A 1 85 ? -16.882 3.980 7.212 1.00 94.50 85 GLY A C 1
ATOM 687 O O . GLY A 1 85 ? -16.366 5.036 7.563 1.00 94.50 85 GLY A O 1
ATOM 688 N N . LYS A 1 86 ? -17.418 3.121 8.088 1.00 95.38 86 LYS A N 1
ATOM 689 C CA . LYS A 1 86 ? -17.407 3.290 9.553 1.00 95.38 86 LYS A CA 1
ATOM 690 C C . LYS A 1 86 ? -16.162 2.693 10.223 1.00 95.38 86 LYS A C 1
ATOM 692 O O . LYS A 1 86 ? -16.045 2.793 11.440 1.00 95.38 86 LYS A O 1
ATOM 697 N N . LYS A 1 87 ? -15.268 2.056 9.459 1.00 97.12 87 LYS A N 1
ATOM 698 C CA . LYS A 1 87 ? -14.065 1.359 9.938 1.00 97.12 87 LYS A CA 1
ATOM 699 C C . LYS A 1 87 ? -12.816 2.067 9.392 1.00 97.12 87 LYS A C 1
ATOM 701 O O . LYS A 1 87 ? -12.437 1.811 8.246 1.00 97.12 87 LYS A O 1
ATOM 706 N N . PRO A 1 88 ? -12.191 2.973 10.162 1.00 97.62 88 PRO A N 1
ATOM 707 C CA . PRO A 1 88 ? -11.033 3.740 9.706 1.00 97.62 88 PRO A CA 1
ATOM 708 C C . PRO A 1 88 ? -9.888 2.865 9.193 1.00 97.62 88 PRO A C 1
ATOM 710 O O . PRO A 1 88 ? -9.335 3.153 8.137 1.00 97.62 88 PRO A O 1
ATOM 713 N N . GLU A 1 89 ? -9.601 1.747 9.859 1.00 98.19 89 GLU A N 1
ATOM 714 C CA . GLU A 1 89 ? -8.544 0.810 9.473 1.00 98.19 89 GLU A CA 1
ATOM 715 C C . GLU A 1 89 ? -8.824 0.201 8.093 1.00 98.19 89 GLU A C 1
ATOM 717 O O . GLU A 1 89 ? -7.960 0.189 7.218 1.00 98.19 89 GLU A O 1
ATOM 722 N N . VAL A 1 90 ? -10.067 -0.228 7.847 1.00 98.12 90 VAL A N 1
ATOM 723 C CA . VAL A 1 90 ? -10.491 -0.724 6.530 1.00 98.12 90 VAL A CA 1
ATOM 724 C C . VAL A 1 90 ? -10.319 0.355 5.466 1.00 98.12 90 VAL A C 1
ATOM 726 O O . VAL A 1 90 ? -9.810 0.077 4.381 1.00 98.12 90 VAL A O 1
ATOM 729 N N . MET A 1 91 ? -10.728 1.588 5.760 1.00 97.88 91 MET A N 1
ATOM 730 C CA . MET A 1 91 ? -10.649 2.692 4.806 1.00 97.88 91 MET A CA 1
ATOM 731 C C . MET A 1 91 ? -9.208 3.136 4.528 1.00 97.88 91 MET A C 1
ATOM 733 O O . MET A 1 91 ? -8.897 3.498 3.391 1.00 97.88 91 MET A O 1
ATOM 737 N N . LEU A 1 92 ? -8.314 3.035 5.511 1.00 98.00 92 LEU A N 1
ATOM 738 C CA . LEU A 1 92 ? -6.875 3.217 5.333 1.00 98.00 92 LEU A CA 1
ATOM 739 C C . LEU A 1 92 ? -6.314 2.175 4.365 1.00 98.00 92 LEU A C 1
ATOM 741 O O . LEU A 1 92 ? -5.747 2.534 3.331 1.00 98.00 92 LEU A O 1
ATOM 745 N N . TRP A 1 93 ? -6.526 0.887 4.645 1.00 97.94 93 TRP A N 1
ATOM 746 C CA . TRP A 1 93 ? -6.017 -0.195 3.797 1.00 97.94 93 TRP A CA 1
ATOM 747 C C . TRP A 1 93 ? -6.639 -0.167 2.397 1.00 97.94 93 TRP A C 1
ATOM 749 O O . TRP A 1 93 ? -5.958 -0.436 1.406 1.00 97.94 93 TRP A O 1
ATOM 759 N N . TRP A 1 94 ? -7.900 0.254 2.281 1.00 96.12 94 TRP A N 1
ATOM 760 C CA . TRP A 1 94 ? -8.572 0.458 0.998 1.00 96.12 94 TRP A CA 1
ATOM 761 C C . TRP A 1 94 ? -7.974 1.627 0.205 1.00 96.12 94 TRP A C 1
ATOM 763 O O . TRP A 1 94 ? -7.815 1.540 -1.016 1.00 96.12 94 TRP A O 1
ATOM 773 N N . SER A 1 95 ? -7.589 2.707 0.887 1.00 95.81 95 SER A N 1
ATOM 774 C CA . SER A 1 95 ? -6.904 3.848 0.268 1.00 95.81 95 SER A CA 1
ATOM 775 C C . SER A 1 95 ? -5.534 3.440 -0.280 1.00 95.81 95 SER A C 1
ATOM 777 O O . SER A 1 95 ? -5.198 3.791 -1.414 1.00 95.81 95 SER A O 1
ATOM 779 N N . ILE A 1 96 ? -4.785 2.616 0.462 1.00 97.06 96 ILE A N 1
ATOM 780 C CA . ILE A 1 96 ? -3.498 2.049 0.022 1.00 97.06 96 ILE A CA 1
ATOM 781 C C . ILE A 1 96 ? -3.695 1.082 -1.154 1.00 97.06 96 ILE A C 1
ATOM 783 O O . ILE A 1 96 ? -2.971 1.166 -2.147 1.00 97.06 96 ILE A O 1
ATOM 787 N N . TYR A 1 97 ? -4.710 0.215 -1.107 1.00 95.25 97 TYR A N 1
ATOM 788 C CA . TYR A 1 97 ? -5.067 -0.657 -2.233 1.00 95.25 97 TYR A CA 1
ATOM 789 C C . TYR A 1 97 ? -5.331 0.153 -3.514 1.00 95.25 97 TYR A C 1
ATOM 791 O O . TYR A 1 97 ? -4.794 -0.142 -4.588 1.00 95.25 97 TYR A O 1
ATOM 799 N N . GLY A 1 98 ? -6.123 1.224 -3.394 1.00 92.38 98 GLY A N 1
ATOM 800 C CA . GLY A 1 98 ? -6.407 2.147 -4.489 1.00 92.38 98 GLY A CA 1
ATOM 801 C C . GLY A 1 98 ? -5.155 2.855 -5.009 1.00 92.38 98 GLY A C 1
ATOM 802 O O . GLY A 1 98 ? -5.012 3.019 -6.222 1.00 92.38 98 GLY A O 1
ATOM 803 N N . MET A 1 99 ? -4.231 3.222 -4.117 1.00 93.38 99 MET A N 1
ATOM 804 C CA . MET A 1 99 ? -2.982 3.908 -4.449 1.00 93.38 99 MET A CA 1
ATOM 805 C C . MET A 1 99 ? -2.115 3.114 -5.430 1.00 93.38 99 MET A C 1
ATOM 807 O O . MET A 1 99 ? -1.609 3.698 -6.386 1.00 93.38 99 MET A O 1
ATOM 811 N N . ILE A 1 100 ? -1.992 1.792 -5.272 1.00 91.38 100 ILE A N 1
ATOM 812 C CA . ILE A 1 100 ? -1.172 0.952 -6.170 1.00 91.38 100 ILE A CA 1
ATOM 813 C C . ILE A 1 100 ? -1.637 1.077 -7.624 1.00 91.38 100 ILE A C 1
ATOM 815 O O . ILE A 1 100 ? -0.822 1.181 -8.540 1.00 91.38 100 ILE A O 1
ATOM 819 N N . SER A 1 101 ? -2.952 1.132 -7.840 1.00 86.00 101 SER A N 1
ATOM 820 C CA . SER A 1 101 ? -3.541 1.225 -9.181 1.00 86.00 101 SER A CA 1
ATOM 821 C C . SER A 1 101 ? -3.240 2.558 -9.873 1.00 86.00 101 SER A C 1
ATOM 823 O O . SER A 1 101 ? -3.255 2.641 -11.101 1.00 86.00 101 SER A O 1
ATOM 825 N N . VAL A 1 102 ? -2.943 3.604 -9.098 1.00 89.81 102 VAL A N 1
ATOM 826 C CA . VAL A 1 102 ? -2.657 4.955 -9.599 1.00 89.81 102 VAL A CA 1
ATOM 827 C C . VAL A 1 102 ? -1.206 5.384 -9.389 1.00 89.81 102 VAL A C 1
ATOM 829 O O . VAL A 1 102 ? -0.837 6.460 -9.845 1.00 89.81 102 VAL A O 1
ATOM 832 N N . ILE A 1 103 ? -0.353 4.545 -8.790 1.00 92.69 103 ILE A N 1
ATOM 833 C CA . ILE A 1 103 ? 1.026 4.890 -8.393 1.00 92.69 103 ILE A CA 1
ATOM 834 C C . ILE A 1 103 ? 1.910 5.347 -9.562 1.00 92.69 103 ILE A C 1
ATOM 836 O O . ILE A 1 103 ? 2.887 6.066 -9.376 1.00 92.69 103 ILE A O 1
ATOM 840 N N . VAL A 1 104 ? 1.531 4.990 -10.792 1.00 90.44 104 VAL A N 1
ATOM 841 C CA . VAL A 1 104 ? 2.124 5.501 -12.041 1.00 90.44 104 VAL A CA 1
ATOM 842 C C . VAL A 1 104 ? 1.995 7.011 -12.219 1.00 90.44 104 VAL A C 1
ATOM 844 O O . VAL A 1 104 ? 2.545 7.556 -13.166 1.00 90.44 104 VAL A O 1
ATOM 847 N N . TRP A 1 105 ? 1.259 7.684 -11.347 1.00 88.50 105 TRP A N 1
ATOM 848 C CA . TRP A 1 105 ? 1.112 9.131 -11.326 1.00 88.50 105 TRP A CA 1
ATOM 849 C C . TRP A 1 105 ? 1.685 9.756 -10.053 1.00 88.50 105 TRP A C 1
ATOM 851 O O . TRP A 1 105 ? 1.473 10.940 -9.810 1.00 88.50 105 TRP A O 1
ATOM 861 N N . SER A 1 106 ? 2.396 8.976 -9.231 1.00 87.88 106 SER A N 1
ATOM 862 C CA . SER A 1 106 ? 3.028 9.498 -8.023 1.00 87.88 106 SER A CA 1
ATOM 863 C C . SER A 1 106 ? 4.063 10.559 -8.411 1.00 87.88 106 SER A C 1
ATOM 865 O O . SER A 1 106 ? 4.835 10.341 -9.349 1.00 87.88 106 SER A O 1
ATOM 867 N N . PRO A 1 107 ? 4.149 11.683 -7.683 1.00 84.56 107 PRO A N 1
ATOM 868 C CA . PRO A 1 107 ? 5.247 12.628 -7.868 1.00 84.56 107 PRO A CA 1
ATOM 869 C C . PRO A 1 107 ? 6.601 12.037 -7.449 1.00 84.56 107 PRO A C 1
ATOM 871 O O . PRO A 1 107 ? 7.639 12.557 -7.848 1.00 84.56 107 PRO A O 1
ATOM 874 N N . ASN A 1 108 ? 6.593 10.932 -6.697 1.00 88.25 108 ASN A N 1
ATOM 875 C CA . ASN A 1 108 ? 7.778 10.154 -6.348 1.00 88.25 108 ASN A CA 1
ATOM 876 C C . ASN A 1 108 ? 8.134 9.108 -7.424 1.00 88.25 108 ASN A C 1
ATOM 878 O O . ASN A 1 108 ? 9.085 8.343 -7.258 1.00 88.25 108 ASN A O 1
ATOM 882 N N . LEU A 1 109 ? 7.396 9.051 -8.542 1.00 89.88 109 LEU A N 1
ATOM 883 C CA . LEU A 1 109 ? 7.694 8.139 -9.639 1.00 89.88 109 LEU A CA 1
ATOM 884 C C . LEU A 1 109 ? 8.912 8.611 -10.437 1.00 89.88 109 LEU A C 1
ATOM 886 O O . LEU A 1 109 ? 8.845 9.541 -11.241 1.00 89.88 109 LEU A O 1
ATOM 890 N N . ASN A 1 110 ? 10.011 7.877 -10.304 1.00 85.62 110 ASN A N 1
ATOM 891 C CA . ASN A 1 110 ? 11.203 8.097 -11.108 1.00 85.62 110 ASN A CA 1
ATOM 892 C C . ASN A 1 110 ? 11.177 7.241 -12.388 1.00 85.62 110 ASN A C 1
ATOM 894 O O . ASN A 1 110 ? 11.517 6.054 -12.370 1.00 85.62 110 ASN A O 1
ATOM 898 N N . SER A 1 111 ? 10.754 7.823 -13.517 1.00 82.75 111 SER A N 1
ATOM 899 C CA . SER A 1 111 ? 10.713 7.128 -14.817 1.00 82.75 111 SER A CA 1
ATOM 900 C C . SER A 1 111 ? 11.214 7.997 -15.981 1.00 82.75 111 SER A C 1
ATOM 902 O O . SER A 1 111 ? 10.439 8.404 -16.849 1.00 82.75 111 SER A O 1
ATOM 904 N N . PRO A 1 112 ? 12.519 8.322 -16.016 1.00 73.19 112 PRO A N 1
ATOM 905 C CA . PRO A 1 112 ? 13.066 9.200 -17.039 1.00 73.19 112 PRO A CA 1
ATOM 906 C C . PRO A 1 112 ? 12.976 8.544 -18.421 1.00 73.19 112 PRO A C 1
ATOM 908 O O . PRO A 1 112 ? 13.341 7.384 -18.609 1.00 73.19 112 PRO A O 1
ATOM 911 N N . GLY A 1 113 ? 12.510 9.309 -19.409 1.00 72.06 113 GLY A N 1
ATOM 912 C CA . GLY A 1 113 ? 12.520 8.895 -20.815 1.00 72.06 113 GLY A CA 1
ATOM 913 C C . GLY A 1 113 ? 11.361 7.996 -21.258 1.00 72.06 113 GLY A C 1
ATOM 914 O O . GLY A 1 113 ? 11.377 7.528 -22.395 1.00 72.06 113 GLY A O 1
ATOM 915 N N . VAL A 1 114 ? 10.342 7.770 -20.420 1.00 82.00 114 VAL A N 1
ATOM 916 C CA . VAL A 1 114 ? 9.101 7.080 -20.813 1.00 82.00 114 VAL A CA 1
ATOM 917 C C . VAL A 1 114 ? 7.867 7.759 -20.222 1.00 82.00 114 VAL A C 1
ATOM 919 O O . VAL A 1 114 ? 7.944 8.455 -19.217 1.00 82.00 114 VAL A O 1
ATOM 922 N N . ALA A 1 115 ? 6.707 7.549 -20.849 1.00 82.88 115 ALA A N 1
ATOM 923 C CA . ALA A 1 115 ? 5.444 8.027 -20.293 1.00 82.88 115 ALA A CA 1
ATOM 924 C C . ALA A 1 115 ? 5.146 7.335 -18.943 1.00 82.88 115 ALA A C 1
ATOM 926 O O . ALA A 1 115 ? 5.403 6.131 -18.834 1.00 82.88 115 ALA A O 1
ATOM 927 N N . PRO A 1 116 ? 4.543 8.019 -17.950 1.00 80.69 116 PRO A N 1
ATOM 928 C CA . PRO A 1 116 ? 4.386 7.472 -16.596 1.00 80.69 116 PRO A CA 1
ATOM 929 C C . PRO A 1 116 ? 3.621 6.138 -16.536 1.00 80.69 116 PRO A C 1
ATOM 931 O O . PRO A 1 116 ? 4.045 5.189 -15.881 1.00 80.69 116 PRO A O 1
ATOM 934 N N . HIS A 1 117 ? 2.563 5.982 -17.339 1.00 82.12 117 HIS A N 1
ATOM 935 C CA . HIS A 1 117 ? 1.809 4.723 -17.451 1.00 82.12 117 HIS A CA 1
ATOM 936 C C . HIS A 1 117 ? 2.632 3.541 -18.004 1.00 82.12 117 HIS A C 1
ATOM 938 O O . HIS A 1 117 ? 2.218 2.389 -17.870 1.00 82.12 117 HIS A O 1
ATOM 944 N N . LYS A 1 118 ? 3.802 3.804 -18.603 1.00 87.94 118 LYS A N 1
ATOM 945 C CA . LYS A 1 118 ? 4.764 2.805 -19.099 1.00 87.94 118 LYS A CA 1
ATOM 946 C C . LYS A 1 118 ? 5.935 2.578 -18.143 1.00 87.94 118 LYS A C 1
ATOM 948 O O . LYS A 1 118 ? 6.833 1.804 -18.487 1.00 87.94 118 LYS A O 1
ATOM 953 N N . ALA A 1 119 ? 5.932 3.218 -16.973 1.00 91.00 119 ALA A N 1
ATOM 954 C CA . ALA A 1 119 ? 6.973 3.061 -15.970 1.00 91.00 119 ALA A CA 1
ATOM 955 C C . ALA A 1 119 ? 7.140 1.598 -15.552 1.00 91.00 119 ALA A C 1
ATOM 957 O O . ALA A 1 119 ? 6.167 0.834 -15.504 1.00 91.00 119 ALA A O 1
ATOM 958 N N . SER A 1 120 ? 8.391 1.242 -15.260 1.00 95.06 120 SER A N 1
ATOM 959 C CA . SER A 1 120 ? 8.791 -0.097 -14.832 1.00 95.06 120 SER A CA 1
ATOM 960 C C . SER A 1 120 ? 8.169 -0.485 -13.488 1.00 95.06 120 SER A C 1
ATOM 962 O O . SER A 1 120 ? 7.801 0.387 -12.697 1.00 95.06 120 SER A O 1
ATOM 964 N N . ALA A 1 121 ? 8.092 -1.789 -13.210 1.00 95.69 121 ALA A N 1
ATOM 965 C CA . ALA A 1 121 ? 7.690 -2.295 -11.898 1.00 95.69 121 ALA A CA 1
ATOM 966 C C . ALA A 1 121 ? 8.592 -1.738 -10.781 1.00 95.69 121 ALA A C 1
ATOM 968 O O . ALA A 1 121 ? 8.109 -1.352 -9.723 1.00 95.69 121 ALA A O 1
ATOM 969 N N . HIS A 1 122 ? 9.895 -1.613 -11.052 1.00 96.38 122 HIS A N 1
ATOM 970 C CA . HIS A 1 122 ? 10.870 -1.037 -10.127 1.00 96.38 122 HIS A CA 1
ATOM 971 C C . HIS A 1 122 ? 10.544 0.412 -9.753 1.00 96.38 122 HIS A C 1
ATOM 973 O O . HIS A 1 122 ? 10.400 0.708 -8.572 1.00 96.38 122 HIS A O 1
ATOM 979 N N . SER A 1 123 ? 10.328 1.285 -10.743 1.00 95.50 123 SER A N 1
ATOM 980 C CA . SER A 1 123 ? 9.976 2.693 -10.504 1.00 95.50 123 SER A CA 1
ATOM 981 C C . SER A 1 123 ? 8.686 2.835 -9.689 1.00 95.50 123 SER A C 1
ATOM 983 O O . SER A 1 123 ? 8.596 3.683 -8.806 1.00 95.50 123 SER A O 1
ATOM 985 N N . ARG A 1 124 ? 7.676 2.002 -9.978 1.00 95.81 124 ARG A N 1
ATOM 986 C CA . ARG A 1 124 ? 6.405 1.996 -9.237 1.00 95.81 124 ARG A CA 1
ATOM 987 C C . ARG A 1 124 ? 6.586 1.520 -7.796 1.00 95.81 124 ARG A C 1
ATOM 989 O O . ARG A 1 124 ? 5.946 2.064 -6.904 1.00 95.81 124 ARG A O 1
ATOM 996 N N . ASN A 1 125 ? 7.464 0.542 -7.569 1.00 97.38 125 ASN A N 1
ATOM 997 C CA . ASN A 1 125 ? 7.791 0.047 -6.235 1.00 97.38 125 ASN A CA 1
ATOM 998 C C . ASN A 1 125 ? 8.500 1.110 -5.386 1.00 97.38 125 ASN A C 1
ATOM 1000 O O . ASN A 1 125 ? 8.124 1.320 -4.239 1.00 97.38 125 ASN A O 1
ATOM 1004 N N . GLU A 1 126 ? 9.486 1.811 -5.953 1.00 97.12 126 GLU A N 1
ATOM 1005 C CA . GLU A 1 126 ? 10.179 2.913 -5.267 1.00 97.12 126 GLU A CA 1
ATOM 1006 C C . GLU A 1 126 ? 9.213 4.049 -4.897 1.00 97.12 126 GLU A C 1
ATOM 1008 O O . GLU A 1 126 ? 9.250 4.564 -3.776 1.00 97.12 126 GLU A O 1
ATOM 1013 N N . ALA A 1 127 ? 8.299 4.393 -5.810 1.00 95.81 127 ALA A N 1
ATOM 1014 C CA . ALA A 1 127 ? 7.248 5.366 -5.536 1.00 95.81 127 ALA A CA 1
ATOM 1015 C C . ALA A 1 127 ? 6.321 4.896 -4.403 1.00 95.81 127 ALA A C 1
ATOM 1017 O O . ALA A 1 127 ? 6.098 5.649 -3.460 1.00 95.81 127 ALA A O 1
ATOM 1018 N N . LEU A 1 128 ? 5.837 3.647 -4.449 1.00 97.06 128 LEU A N 1
ATOM 1019 C CA . LEU A 1 128 ? 4.980 3.072 -3.404 1.00 97.06 128 LEU A CA 1
ATOM 1020 C C . LEU A 1 128 ? 5.651 3.108 -2.026 1.00 97.06 128 LEU A C 1
ATOM 1022 O O . LEU A 1 128 ? 5.029 3.552 -1.067 1.00 97.06 128 LEU A O 1
ATOM 1026 N N . ILE A 1 129 ? 6.913 2.678 -1.928 1.00 98.19 129 ILE A N 1
ATOM 1027 C CA . ILE A 1 129 ? 7.682 2.724 -0.675 1.00 98.19 129 ILE A CA 1
ATOM 1028 C C . ILE A 1 129 ? 7.722 4.155 -0.130 1.00 98.19 129 ILE A C 1
ATOM 1030 O O . ILE A 1 129 ? 7.483 4.369 1.055 1.00 98.19 129 ILE A O 1
ATOM 1034 N N . THR A 1 130 ? 7.966 5.137 -0.998 1.00 97.19 130 THR A N 1
ATOM 1035 C CA . THR A 1 130 ? 8.024 6.546 -0.594 1.00 97.19 130 THR A CA 1
ATOM 1036 C C . THR A 1 130 ? 6.675 7.050 -0.073 1.00 97.19 130 THR A C 1
ATOM 1038 O O . THR A 1 130 ? 6.631 7.690 0.975 1.00 97.19 130 THR A O 1
ATOM 1041 N N . GLU A 1 131 ? 5.566 6.742 -0.756 1.00 96.56 131 GLU A N 1
ATOM 1042 C CA . GLU A 1 131 ? 4.221 7.126 -0.295 1.00 96.56 131 GLU A CA 1
ATOM 1043 C C . GLU A 1 131 ? 3.869 6.473 1.054 1.00 96.56 131 GLU A C 1
ATOM 1045 O O . GLU A 1 131 ? 3.342 7.139 1.945 1.00 96.56 131 GLU A O 1
ATOM 1050 N N . LEU A 1 132 ? 4.211 5.194 1.246 1.00 97.56 132 LEU A N 1
ATOM 1051 C CA . LEU A 1 132 ? 4.004 4.493 2.518 1.00 97.56 132 LEU A CA 1
ATOM 1052 C C . LEU A 1 132 ? 4.819 5.124 3.653 1.00 97.56 132 LEU A C 1
ATOM 1054 O O . LEU A 1 132 ? 4.298 5.336 4.747 1.00 97.56 132 LEU A O 1
ATOM 1058 N N . GLU A 1 133 ? 6.077 5.485 3.401 1.00 97.94 133 GLU A N 1
ATOM 1059 C CA . GLU A 1 133 ? 6.909 6.175 4.389 1.00 97.94 133 GLU A CA 1
ATOM 1060 C C . GLU A 1 133 ? 6.353 7.548 4.786 1.00 97.94 133 GLU A C 1
ATOM 1062 O O . GLU A 1 133 ? 6.522 7.959 5.936 1.00 97.94 133 GLU A O 1
ATOM 1067 N N . ILE A 1 134 ? 5.705 8.262 3.862 1.00 96.50 134 ILE A N 1
ATOM 1068 C CA . ILE A 1 134 ? 5.022 9.529 4.160 1.00 96.50 134 ILE A CA 1
ATOM 1069 C C . ILE A 1 134 ? 3.850 9.281 5.116 1.00 96.50 134 ILE A C 1
ATOM 1071 O O . ILE A 1 134 ? 3.731 9.989 6.118 1.00 96.50 134 ILE A O 1
ATOM 1075 N N . ILE A 1 135 ? 3.032 8.254 4.858 1.00 97.06 135 ILE A N 1
ATOM 1076 C CA . ILE A 1 135 ? 1.910 7.883 5.734 1.00 97.06 135 ILE A CA 1
ATOM 1077 C C . ILE A 1 135 ? 2.418 7.541 7.141 1.00 97.06 135 ILE A C 1
ATOM 1079 O O . ILE A 1 135 ? 1.907 8.071 8.122 1.00 97.06 135 ILE A O 1
ATOM 1083 N N . ILE A 1 136 ? 3.466 6.718 7.253 1.00 97.62 136 ILE A N 1
ATOM 1084 C CA . ILE A 1 136 ? 4.038 6.291 8.544 1.00 97.62 136 ILE A CA 1
ATOM 1085 C C . ILE A 1 136 ? 4.545 7.485 9.376 1.00 97.62 136 ILE A C 1
ATOM 1087 O O . ILE A 1 136 ? 4.428 7.489 10.606 1.00 97.62 136 ILE A O 1
ATOM 1091 N N . LYS A 1 137 ? 5.124 8.499 8.722 1.00 96.31 137 LYS A N 1
ATOM 1092 C CA . LYS A 1 137 ? 5.701 9.687 9.376 1.00 96.31 137 LYS A CA 1
ATOM 1093 C C . LYS A 1 137 ? 4.667 10.768 9.727 1.00 96.31 137 LYS A C 1
ATOM 1095 O O . LYS A 1 137 ? 5.044 11.723 10.406 1.00 96.31 137 LYS A O 1
ATOM 1100 N N . SER A 1 138 ? 3.423 10.636 9.262 1.00 92.25 138 SER A N 1
ATOM 1101 C CA . SER A 1 138 ? 2.314 11.565 9.545 1.00 92.25 138 SER A CA 1
ATOM 1102 C C . SER A 1 138 ? 1.668 11.298 10.904 1.00 92.25 138 SER A C 1
ATOM 1104 O O . SER A 1 138 ? 1.026 12.229 11.433 1.00 92.25 138 SER A O 1
#

Organism: Vibrio vulnificus (NCBI:txid672)

Foldseek 3Di:
DVPLVVLQVLLVVLLVQLLVLLVVAPDNPVVLVLLVVLLVVLVPDDFDQAWQCPCLCVNVVVSLVSLVVQLVVQPPDPPCPPVQVVRSSNSNSVSLNSNLVSLLSHPQQDAPPDRSNRGTSVSSSRSSSVSSVSSSVD

Radius of gyration: 14.86 Å; chains: 1; bounding box: 35×31×38 Å